Protein AF-A0A3D1RG82-F1 (afdb_monomer)

Structure (mmCIF, N/CA/C/O backbone):
data_AF-A0A3D1RG82-F1
#
_entry.id   AF-A0A3D1RG82-F1
#
loop_
_atom_site.group_PDB
_atom_site.id
_atom_site.type_symbol
_atom_site.label_atom_id
_atom_site.label_alt_id
_atom_site.label_comp_id
_atom_site.label_asym_id
_atom_site.label_entity_id
_atom_site.label_seq_id
_atom_site.pdbx_PDB_ins_code
_atom_site.Cartn_x
_atom_site.Cartn_y
_atom_site.Cartn_z
_atom_site.occupancy
_atom_site.B_iso_or_equiv
_atom_site.auth_seq_id
_atom_site.auth_comp_id
_atom_site.auth_asym_id
_atom_site.auth_atom_id
_atom_site.pdbx_PDB_model_num
ATOM 1 N N . MET A 1 1 ? -0.307 -28.418 22.031 1.00 37.97 1 MET A N 1
ATOM 2 C CA . MET A 1 1 ? -0.809 -27.691 20.841 1.00 37.97 1 MET A CA 1
ATOM 3 C C . MET A 1 1 ? 0.165 -26.560 20.542 1.00 37.97 1 MET A C 1
ATOM 5 O O . MET A 1 1 ? 0.299 -25.647 21.346 1.00 37.97 1 MET A O 1
ATOM 9 N N . LYS A 1 2 ? 0.962 -26.688 19.478 1.00 36.53 2 LYS A N 1
ATOM 10 C CA . LYS A 1 2 ? 2.027 -25.736 19.130 1.00 36.53 2 LYS A CA 1
ATOM 11 C C . LYS A 1 2 ? 1.391 -24.534 18.414 1.00 36.53 2 LYS A C 1
ATOM 13 O O . LYS A 1 2 ? 0.950 -24.675 17.279 1.00 36.53 2 LYS A O 1
ATOM 18 N N . LYS A 1 3 ? 1.339 -23.368 19.071 1.00 43.16 3 LYS A N 1
ATOM 19 C CA . LYS A 1 3 ? 1.059 -22.074 18.421 1.00 43.16 3 LYS A CA 1
ATOM 20 C C . LYS A 1 3 ? 2.220 -21.755 17.469 1.00 43.16 3 LYS A C 1
ATOM 22 O O . LYS A 1 3 ? 3.229 -21.201 17.887 1.00 43.16 3 LYS A O 1
ATOM 27 N N . ILE A 1 4 ? 2.117 -22.199 16.219 1.00 44.38 4 ILE A N 1
ATOM 28 C CA . ILE A 1 4 ? 3.101 -21.943 15.147 1.00 44.38 4 ILE A CA 1
ATOM 29 C C . ILE A 1 4 ? 2.549 -20.955 14.096 1.00 44.38 4 ILE A C 1
ATOM 31 O O . ILE A 1 4 ? 3.269 -20.551 13.192 1.00 44.38 4 ILE A O 1
ATOM 35 N N . GLY A 1 5 ? 1.308 -20.479 14.252 1.00 43.47 5 GLY A N 1
ATOM 36 C CA . GLY A 1 5 ? 0.665 -19.572 13.291 1.00 43.47 5 GLY A CA 1
ATOM 37 C C . GLY A 1 5 ? 1.128 -18.108 13.337 1.00 43.47 5 GLY A C 1
ATOM 38 O O . GLY A 1 5 ? 1.050 -17.425 12.323 1.00 43.47 5 GLY A O 1
ATOM 39 N N . ASP A 1 6 ? 1.656 -17.621 14.466 1.00 49.19 6 ASP A N 1
ATOM 40 C CA . ASP A 1 6 ? 1.842 -16.171 14.671 1.00 49.19 6 ASP A CA 1
ATOM 41 C C . ASP A 1 6 ? 3.215 -15.625 14.232 1.00 49.19 6 ASP A C 1
ATOM 43 O O . ASP A 1 6 ? 3.384 -14.421 14.049 1.00 49.19 6 ASP A O 1
ATOM 47 N N . LYS A 1 7 ? 4.234 -16.482 14.071 1.00 44.78 7 LYS A N 1
ATOM 48 C CA . LYS A 1 7 ? 5.617 -16.024 13.810 1.00 44.78 7 LYS A CA 1
ATOM 49 C C . LYS A 1 7 ? 5.931 -15.806 12.327 1.00 44.78 7 LYS A C 1
ATOM 51 O O . LYS A 1 7 ? 6.773 -14.971 12.009 1.00 44.78 7 LYS A O 1
ATOM 56 N N . TYR A 1 8 ? 5.273 -16.541 11.431 1.00 47.44 8 TYR A N 1
ATOM 57 C CA . TYR A 1 8 ? 5.556 -16.498 9.991 1.00 47.44 8 TYR A CA 1
ATOM 58 C C . TYR A 1 8 ? 4.803 -15.371 9.278 1.00 47.44 8 TYR A C 1
ATOM 60 O O . TYR A 1 8 ? 5.404 -14.641 8.493 1.00 47.44 8 TYR A O 1
ATOM 68 N N . THR A 1 9 ? 3.531 -15.157 9.617 1.00 49.06 9 THR A N 1
ATOM 69 C CA . THR A 1 9 ? 2.720 -14.037 9.108 1.00 49.06 9 THR A CA 1
ATOM 70 C C . THR A 1 9 ? 3.284 -12.689 9.541 1.00 49.06 9 THR A C 1
ATOM 72 O O . THR A 1 9 ? 3.335 -11.756 8.743 1.00 49.06 9 THR A O 1
ATOM 75 N N . ASN A 1 10 ? 3.793 -12.588 10.773 1.00 53.72 10 ASN A N 1
ATOM 76 C CA . ASN A 1 10 ? 4.413 -11.355 11.247 1.00 53.72 10 ASN A CA 1
ATOM 77 C C . ASN A 1 10 ? 5.697 -11.022 10.459 1.00 53.72 10 ASN A C 1
ATOM 79 O O . ASN A 1 10 ? 5.943 -9.861 10.163 1.00 53.72 10 ASN A O 1
ATOM 83 N N . ASN A 1 11 ? 6.472 -12.025 10.032 1.00 65.19 11 ASN A N 1
ATOM 84 C CA . ASN A 1 11 ? 7.743 -11.820 9.328 1.00 65.19 11 ASN A CA 1
ATOM 85 C C . ASN A 1 11 ? 7.557 -11.220 7.919 1.00 65.19 11 ASN A C 1
ATOM 87 O O . ASN A 1 11 ? 8.265 -10.292 7.540 1.00 65.19 11 ASN A O 1
ATOM 91 N N . ILE A 1 12 ? 6.554 -11.672 7.160 1.00 73.38 12 ILE A N 1
ATOM 92 C CA . ILE A 1 12 ? 6.384 -11.240 5.761 1.00 73.38 12 ILE A CA 1
ATOM 93 C C . ILE A 1 12 ? 6.063 -9.739 5.662 1.00 73.38 12 ILE A C 1
ATOM 95 O O . ILE A 1 12 ? 6.590 -9.052 4.789 1.00 73.38 12 ILE A O 1
ATOM 99 N N . PHE A 1 13 ? 5.266 -9.200 6.587 1.00 77.50 13 PHE A N 1
ATOM 100 C CA . PHE A 1 13 ? 5.001 -7.759 6.626 1.00 77.50 13 PHE A CA 1
ATOM 101 C C . PHE A 1 13 ? 6.179 -6.959 7.163 1.00 77.50 13 PHE A C 1
ATOM 103 O O . PHE A 1 13 ? 6.436 -5.866 6.669 1.00 77.50 13 PHE A O 1
ATOM 110 N N . GLU A 1 14 ? 6.902 -7.466 8.161 1.00 82.06 14 GLU A N 1
ATOM 111 C CA . GLU A 1 14 ? 8.087 -6.759 8.657 1.00 82.06 14 GLU A CA 1
ATOM 112 C C . GLU A 1 14 ? 9.174 -6.647 7.571 1.00 82.06 14 GLU A C 1
ATOM 114 O O . GLU A 1 14 ? 9.890 -5.651 7.552 1.00 82.06 14 GLU A O 1
ATOM 119 N N . ASN A 1 15 ? 9.232 -7.577 6.609 1.00 86.00 15 ASN A N 1
ATOM 120 C CA . ASN A 1 15 ? 10.179 -7.523 5.485 1.00 86.00 15 ASN A CA 1
ATOM 121 C C . ASN A 1 15 ? 9.905 -6.401 4.474 1.00 86.00 15 ASN A C 1
ATOM 123 O O . ASN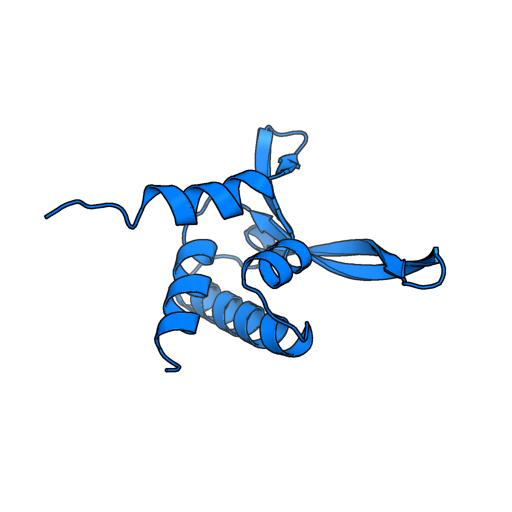 A 1 15 ? 10.828 -5.944 3.808 1.00 86.00 15 ASN A O 1
ATOM 127 N N . ILE A 1 16 ? 8.652 -5.960 4.345 1.00 88.19 16 ILE A N 1
ATOM 128 C CA . ILE A 1 16 ? 8.257 -4.841 3.469 1.00 88.19 16 ILE A CA 1
ATOM 129 C C . ILE A 1 16 ? 7.979 -3.561 4.264 1.00 88.19 16 ILE A C 1
ATOM 131 O O . ILE A 1 16 ? 7.304 -2.651 3.784 1.00 88.19 16 ILE A O 1
ATOM 135 N N . LYS A 1 17 ? 8.435 -3.516 5.517 1.00 88.94 17 LYS A N 1
ATOM 136 C CA . LYS A 1 17 ? 8.301 -2.349 6.376 1.00 88.94 17 LYS A CA 1
ATOM 137 C C . LYS A 1 17 ? 9.299 -1.281 5.964 1.00 88.94 17 LYS A C 1
ATOM 139 O O . LYS A 1 17 ? 10.482 -1.552 5.783 1.00 88.94 17 LYS A O 1
ATOM 144 N N . HIS A 1 18 ? 8.818 -0.051 5.927 1.00 89.94 18 HIS A N 1
ATOM 145 C CA . HIS A 1 18 ? 9.629 1.138 5.731 1.00 89.94 18 HIS A CA 1
ATOM 146 C C . HIS A 1 18 ? 9.583 1.993 6.988 1.00 89.94 18 HIS A C 1
ATOM 148 O O . HIS A 1 18 ? 8.624 1.941 7.758 1.00 89.94 18 HIS A O 1
ATOM 154 N N . ILE A 1 19 ? 10.634 2.773 7.191 1.00 88.94 19 ILE A N 1
ATOM 155 C CA . ILE A 1 19 ? 10.748 3.741 8.277 1.00 88.94 19 ILE A CA 1
ATOM 156 C C . ILE A 1 19 ? 10.955 5.099 7.613 1.00 88.94 19 ILE A C 1
ATOM 158 O O . ILE A 1 19 ? 11.738 5.205 6.666 1.00 88.94 19 ILE A O 1
ATOM 162 N N . ASP A 1 20 ? 10.186 6.104 8.022 1.00 85.56 20 ASP A N 1
ATOM 163 C CA . ASP A 1 20 ? 10.361 7.468 7.526 1.00 85.56 20 ASP A CA 1
ATOM 164 C C . ASP A 1 20 ? 11.443 8.226 8.310 1.00 85.56 20 ASP A C 1
ATOM 166 O O . ASP A 1 20 ? 12.059 7.710 9.242 1.00 85.56 20 ASP A O 1
ATOM 170 N N . GLU A 1 21 ? 11.687 9.473 7.918 1.00 86.88 21 GLU A N 1
ATOM 171 C CA . GLU A 1 21 ? 12.635 10.376 8.581 1.00 86.88 21 GLU A CA 1
ATOM 172 C C . GLU A 1 21 ? 12.299 10.675 10.055 1.00 86.88 21 GLU A C 1
ATOM 174 O O . GLU A 1 21 ? 13.155 11.150 10.796 1.00 86.88 21 GLU A O 1
ATOM 179 N N . HIS A 1 22 ? 11.078 10.366 10.497 1.00 85.00 22 HIS A N 1
ATOM 180 C CA . HIS A 1 22 ? 10.596 10.540 11.867 1.00 85.00 22 HIS A CA 1
ATOM 181 C C . HIS A 1 22 ? 10.535 9.214 12.640 1.00 85.00 22 HIS A C 1
ATOM 183 O O . HIS A 1 22 ? 9.749 9.085 13.587 1.00 85.00 22 HIS A O 1
ATOM 189 N N . GLU A 1 23 ? 11.295 8.205 12.201 1.00 84.31 23 GLU A N 1
ATOM 190 C CA . GLU A 1 23 ? 11.321 6.850 12.770 1.00 84.31 23 GLU A CA 1
ATOM 191 C C . GLU A 1 23 ? 9.934 6.183 12.828 1.00 84.31 23 GLU A C 1
ATOM 193 O O . GLU A 1 23 ? 9.675 5.276 13.625 1.00 84.31 23 GLU A O 1
ATOM 198 N N . SER A 1 24 ? 9.005 6.630 11.980 1.00 83.81 24 SER A N 1
ATOM 199 C CA . SER A 1 24 ? 7.649 6.106 11.935 1.00 83.81 24 SER A CA 1
ATOM 200 C C . SER A 1 24 ? 7.553 5.003 10.895 1.00 83.81 24 SER A C 1
ATOM 202 O O . SER A 1 24 ? 7.950 5.142 9.739 1.00 83.81 24 SER A O 1
ATOM 204 N N . GLU A 1 25 ? 7.009 3.872 11.327 1.00 87.50 25 GLU A N 1
ATOM 205 C CA . GLU A 1 25 ? 6.888 2.687 10.491 1.00 87.50 25 GLU A CA 1
ATOM 206 C C . GLU A 1 25 ? 5.677 2.798 9.560 1.00 87.50 25 GLU A C 1
ATOM 208 O O . GLU A 1 25 ? 4.571 3.152 9.990 1.00 87.50 25 GLU A O 1
ATOM 213 N N . TYR A 1 26 ? 5.874 2.454 8.291 1.00 87.00 26 TYR A N 1
ATOM 214 C CA . TYR A 1 26 ? 4.826 2.451 7.281 1.00 87.00 26 TYR A CA 1
ATOM 215 C C . TYR A 1 26 ? 5.024 1.344 6.239 1.00 87.00 26 TYR A C 1
ATOM 217 O O . TYR A 1 26 ? 6.105 0.781 6.079 1.00 87.00 26 TYR A O 1
ATOM 225 N N . TRP A 1 27 ? 3.955 1.047 5.508 1.00 90.81 27 TRP A N 1
ATOM 226 C CA . TRP A 1 27 ? 3.942 0.091 4.405 1.00 90.81 27 TRP A CA 1
ATOM 227 C C . TRP A 1 27 ? 3.343 0.705 3.163 1.00 90.81 27 TRP A C 1
ATOM 229 O O . TRP A 1 27 ? 2.484 1.581 3.236 1.00 90.81 27 TRP A O 1
ATOM 239 N N . TYR A 1 28 ? 3.741 0.191 2.011 1.00 91.00 28 TYR A N 1
ATOM 240 C CA . TYR A 1 28 ? 3.140 0.585 0.756 1.00 91.00 28 TYR A CA 1
ATOM 241 C C . TYR A 1 28 ? 2.055 -0.386 0.299 1.00 91.00 28 TYR A C 1
ATOM 243 O O . TYR A 1 28 ? 2.244 -1.602 0.304 1.00 91.00 28 TYR A O 1
ATOM 251 N N . ALA A 1 29 ? 0.935 0.155 -0.179 1.00 90.50 29 ALA A N 1
ATOM 252 C CA . ALA A 1 29 ? -0.205 -0.631 -0.635 1.00 90.50 29 ALA A CA 1
ATOM 253 C C . ALA A 1 29 ? 0.151 -1.591 -1.781 1.00 90.50 29 ALA A C 1
ATOM 255 O O . ALA A 1 29 ? -0.284 -2.740 -1.764 1.00 90.50 29 ALA A O 1
ATOM 256 N N . ARG A 1 30 ? 0.975 -1.179 -2.756 1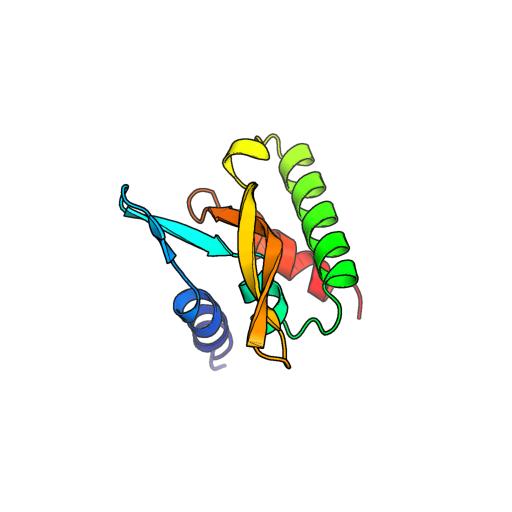.00 90.31 30 ARG A N 1
ATOM 257 C CA . ARG A 1 30 ? 1.432 -2.100 -3.820 1.00 90.31 30 ARG A CA 1
ATOM 258 C C . ARG A 1 30 ? 2.303 -3.247 -3.319 1.00 90.31 30 ARG A C 1
ATOM 260 O O . ARG A 1 30 ? 2.265 -4.316 -3.918 1.00 90.31 30 ARG A O 1
ATOM 267 N N . GLU A 1 31 ? 3.098 -3.044 -2.275 1.00 90.25 31 GLU A N 1
ATOM 268 C CA . GLU A 1 31 ? 3.914 -4.120 -1.698 1.00 90.25 31 GLU A CA 1
ATOM 269 C C . GLU A 1 31 ? 3.049 -5.075 -0.887 1.00 90.25 31 GLU A C 1
ATOM 271 O O . GLU A 1 31 ? 3.162 -6.286 -1.057 1.00 90.25 31 GLU A O 1
ATOM 276 N N . LEU A 1 32 ? 2.114 -4.530 -0.105 1.00 88.06 32 LEU A N 1
ATOM 277 C CA . LEU A 1 32 ? 1.105 -5.314 0.603 1.00 88.06 32 LEU A CA 1
ATOM 278 C C . LEU A 1 32 ? 0.287 -6.175 -0.360 1.00 88.06 32 LEU A C 1
ATOM 280 O O . LEU A 1 32 ? 0.155 -7.368 -0.129 1.00 88.06 32 LEU A O 1
ATOM 284 N N . SER A 1 33 ? -0.182 -5.603 -1.472 1.00 88.50 33 SER A N 1
ATOM 285 C CA . SER A 1 33 ? -0.902 -6.338 -2.518 1.00 88.50 33 SER A CA 1
ATOM 286 C C . SER A 1 33 ? -0.109 -7.542 -3.033 1.00 88.50 33 SER A C 1
ATOM 288 O O . SER A 1 33 ? -0.695 -8.588 -3.274 1.00 88.50 33 SER A O 1
ATOM 290 N N . LYS A 1 34 ? 1.213 -7.417 -3.207 1.00 87.62 34 LYS A N 1
ATOM 291 C CA . LYS A 1 34 ? 2.063 -8.521 -3.683 1.00 87.62 34 LYS A CA 1
ATOM 292 C C . LYS A 1 34 ? 2.292 -9.576 -2.609 1.00 87.62 34 LYS A C 1
ATOM 294 O O . LYS A 1 34 ? 2.247 -10.759 -2.909 1.00 87.62 34 LYS A O 1
ATOM 299 N N . VAL A 1 35 ? 2.542 -9.136 -1.377 1.00 86.94 35 VAL A N 1
ATOM 300 C CA . VAL A 1 35 ? 2.726 -10.006 -0.209 1.00 86.94 35 VAL A CA 1
ATOM 301 C C . VAL A 1 35 ? 1.468 -10.821 0.090 1.00 86.94 35 VAL A C 1
ATOM 303 O O . VAL A 1 35 ? 1.570 -11.977 0.473 1.00 86.94 35 VAL A O 1
ATOM 306 N N . LEU A 1 36 ? 0.297 -10.221 -0.115 1.00 83.81 36 LEU A N 1
ATOM 307 C CA . LEU A 1 36 ? -1.012 -10.863 0.002 1.00 83.81 36 LEU A CA 1
ATOM 308 C C . LEU A 1 36 ? -1.434 -11.581 -1.294 1.00 83.81 36 LEU A C 1
ATOM 310 O O . LEU A 1 36 ? -2.587 -11.963 -1.436 1.00 83.81 36 LEU A O 1
ATOM 314 N N . GLU A 1 37 ? -0.521 -11.717 -2.259 1.00 85.31 37 GLU A N 1
ATOM 315 C CA . GLU A 1 37 ? -0.698 -12.496 -3.492 1.00 85.31 37 GLU A CA 1
ATOM 316 C C . GLU A 1 37 ? -1.863 -12.049 -4.399 1.00 85.31 37 GLU A C 1
ATOM 318 O O . GLU A 1 37 ? -2.335 -12.786 -5.270 1.00 85.31 37 GLU A O 1
ATOM 323 N N . TYR A 1 38 ? -2.282 -10.787 -4.285 1.00 85.38 38 TYR A N 1
ATOM 324 C CA . TYR A 1 38 ? -3.261 -10.193 -5.189 1.00 85.38 38 TYR A CA 1
ATOM 325 C C . TYR A 1 38 ? -2.669 -10.012 -6.587 1.00 85.38 38 TYR A C 1
ATOM 327 O O . TYR A 1 38 ? -1.750 -9.218 -6.803 1.00 85.38 38 TYR A O 1
ATOM 335 N N . ARG A 1 39 ? -3.262 -10.699 -7.568 1.00 84.44 39 ARG A N 1
ATOM 336 C CA . ARG A 1 39 ? -2.859 -10.612 -8.982 1.00 84.44 39 ARG A CA 1
ATOM 337 C C . ARG A 1 39 ? -3.274 -9.301 -9.650 1.00 84.44 39 ARG A C 1
ATOM 339 O O . ARG A 1 39 ? -2.545 -8.793 -10.497 1.00 84.44 39 ARG A O 1
ATOM 346 N N . ASP A 1 40 ? -4.440 -8.764 -9.286 1.00 87.50 40 ASP A N 1
ATOM 347 C CA . ASP A 1 40 ? -4.979 -7.520 -9.846 1.00 87.50 40 ASP A CA 1
ATOM 348 C C . ASP A 1 40 ? -5.056 -6.432 -8.769 1.00 87.50 40 ASP A C 1
ATOM 350 O O . ASP A 1 40 ? -5.762 -6.564 -7.763 1.00 87.50 40 ASP A O 1
ATOM 354 N N . TRP A 1 41 ? -4.368 -5.317 -9.026 1.00 89.12 41 TRP A N 1
ATOM 355 C CA . TRP A 1 41 ? -4.406 -4.121 -8.189 1.00 89.12 41 TRP A CA 1
ATOM 356 C C . TRP A 1 41 ? -5.833 -3.621 -7.933 1.00 89.12 41 TRP A C 1
ATOM 358 O O . TRP A 1 41 ? -6.119 -3.130 -6.846 1.00 89.12 41 TRP A O 1
ATOM 368 N N . ARG A 1 42 ? -6.751 -3.749 -8.897 1.00 89.31 42 ARG A N 1
ATOM 369 C CA . ARG A 1 42 ? -8.144 -3.304 -8.743 1.00 89.31 42 ARG A CA 1
ATOM 370 C C . ARG A 1 42 ? -8.878 -4.078 -7.654 1.00 89.31 42 ARG A C 1
ATOM 372 O O . ARG A 1 42 ? -9.703 -3.493 -6.958 1.00 89.31 42 ARG A O 1
ATOM 379 N N . ASN A 1 43 ? -8.575 -5.365 -7.490 1.00 88.62 43 ASN A N 1
ATOM 380 C CA . ASN A 1 43 ? -9.165 -6.177 -6.427 1.00 88.62 43 ASN A CA 1
ATOM 381 C C . ASN A 1 43 ? -8.611 -5.756 -5.070 1.00 88.62 43 ASN A C 1
ATOM 383 O O . ASN A 1 43 ? -9.383 -5.496 -4.149 1.00 88.62 43 ASN A O 1
ATOM 387 N N . PHE A 1 44 ? -7.296 -5.555 -4.986 1.00 88.94 44 PHE A N 1
ATOM 388 C CA . PHE A 1 44 ? -6.686 -5.037 -3.768 1.00 88.94 44 PHE A CA 1
ATOM 389 C C . PHE A 1 44 ? -7.209 -3.638 -3.409 1.00 88.94 44 PHE A C 1
ATOM 391 O O . PHE A 1 44 ? -7.480 -3.349 -2.247 1.00 88.94 44 PHE A O 1
ATOM 398 N N . LEU A 1 45 ? -7.437 -2.772 -4.401 1.00 89.62 45 LEU A N 1
ATOM 399 C CA . LEU A 1 45 ? -8.004 -1.441 -4.189 1.00 89.62 45 LEU A CA 1
ATOM 400 C C . LEU A 1 45 ? -9.414 -1.504 -3.581 1.00 89.62 45 LEU A C 1
ATOM 402 O O . LEU A 1 45 ? -9.743 -0.671 -2.738 1.00 89.62 45 LEU A O 1
ATOM 406 N N . LYS A 1 46 ? -10.238 -2.497 -3.946 1.00 89.00 46 LYS A N 1
ATOM 407 C CA . LYS A 1 46 ? -11.546 -2.715 -3.301 1.00 89.00 46 LYS A CA 1
ATOM 408 C C . LYS A 1 46 ? -11.382 -3.049 -1.821 1.00 89.00 46 LYS A C 1
ATOM 410 O O . LYS A 1 46 ? -12.094 -2.477 -1.000 1.00 89.00 46 LYS A O 1
ATOM 415 N N . VAL A 1 47 ? -10.438 -3.922 -1.472 1.00 86.25 47 VAL A N 1
ATOM 416 C CA . VAL A 1 47 ? -10.153 -4.277 -0.072 1.00 86.25 47 VAL A CA 1
ATOM 417 C C . VAL A 1 47 ? -9.588 -3.089 0.698 1.00 86.25 47 VAL A C 1
ATOM 419 O O . VAL A 1 47 ? -10.038 -2.803 1.806 1.00 86.25 47 VAL A O 1
ATOM 422 N N . LEU A 1 48 ? -8.708 -2.307 0.073 1.00 86.31 48 LEU A N 1
ATOM 423 C CA . LEU A 1 48 ? -8.206 -1.058 0.633 1.00 86.31 48 LEU A CA 1
ATOM 424 C C . LEU A 1 48 ? -9.345 -0.067 0.914 1.00 86.31 48 LEU A C 1
ATOM 426 O O . LEU A 1 48 ? -9.392 0.513 1.994 1.00 86.31 48 LEU A O 1
ATOM 430 N N . ASN A 1 49 ? -10.289 0.097 -0.016 1.00 86.69 49 ASN A N 1
ATOM 431 C CA . ASN A 1 49 ? -11.457 0.961 0.171 1.00 86.69 49 ASN A CA 1
ATOM 432 C C . ASN A 1 49 ? -12.381 0.438 1.280 1.00 86.69 49 ASN A C 1
ATOM 434 O O . ASN A 1 49 ? -12.737 1.195 2.179 1.00 86.69 49 ASN A O 1
ATOM 438 N N . LYS A 1 50 ? -12.664 -0.873 1.309 1.00 83.88 50 LYS A N 1
ATOM 439 C CA . LYS A 1 50 ? -13.393 -1.512 2.416 1.00 83.88 50 LYS A CA 1
ATOM 440 C C . LYS A 1 50 ? -12.691 -1.252 3.763 1.00 83.88 50 LYS A C 1
ATOM 442 O O . LYS A 1 50 ? -13.371 -1.073 4.778 1.00 83.88 50 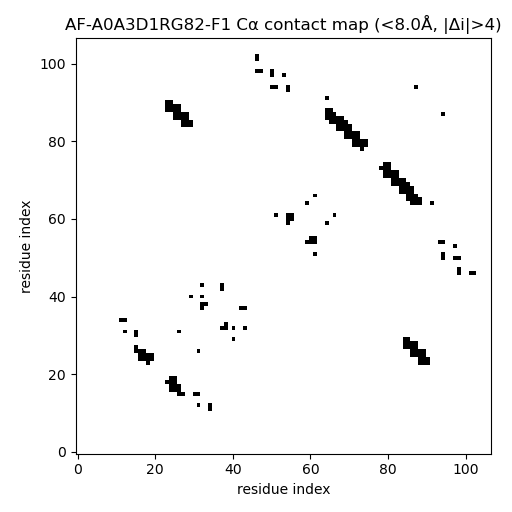LYS A O 1
ATOM 447 N N . ALA A 1 51 ? -11.359 -1.266 3.814 1.00 81.06 51 ALA A N 1
ATOM 448 C CA . ALA A 1 51 ? -10.591 -0.978 5.026 1.00 81.06 51 ALA A CA 1
ATOM 449 C C . ALA A 1 51 ? -10.673 0.509 5.420 1.00 81.06 51 ALA A C 1
ATOM 451 O O . ALA A 1 51 ? -10.886 0.802 6.598 1.00 81.06 51 ALA A O 1
ATOM 452 N N . LYS A 1 52 ? -10.616 1.433 4.447 1.00 82.06 52 LYS A N 1
ATOM 453 C CA . LYS A 1 52 ? -10.861 2.872 4.666 1.00 82.06 52 LYS A CA 1
ATOM 454 C C . LYS A 1 52 ? -12.231 3.105 5.299 1.00 82.06 52 LYS A C 1
ATOM 456 O O . LYS A 1 52 ? -12.307 3.732 6.351 1.00 82.06 52 LYS A O 1
ATOM 461 N N . ASP A 1 53 ? -13.293 2.535 4.736 1.00 83.56 53 ASP A N 1
ATOM 462 C CA . ASP A 1 53 ? -14.649 2.690 5.280 1.00 83.56 53 ASP A CA 1
ATOM 463 C C . ASP A 1 53 ? -14.746 2.166 6.714 1.00 83.56 53 ASP A C 1
ATOM 465 O O . ASP A 1 53 ? -15.326 2.800 7.594 1.00 83.56 53 ASP A O 1
ATOM 469 N N . ALA A 1 54 ? -14.107 1.029 6.990 1.00 77.88 54 ALA A N 1
ATOM 470 C CA . ALA A 1 54 ? -14.090 0.467 8.329 1.00 77.88 54 ALA A CA 1
ATOM 471 C C . ALA A 1 54 ? -13.304 1.339 9.325 1.00 77.88 54 ALA A C 1
ATOM 473 O O . ALA A 1 54 ? -13.668 1.386 10.498 1.00 77.88 54 ALA A O 1
ATOM 474 N N . CYS A 1 55 ? -12.234 2.016 8.908 1.00 77.12 55 CYS A N 1
ATOM 475 C CA . CYS A 1 55 ? -11.524 2.980 9.752 1.00 77.12 55 CYS A CA 1
ATOM 476 C C . CYS A 1 55 ? -12.360 4.239 10.004 1.00 77.12 55 CYS A C 1
ATOM 478 O O . CYS A 1 55 ? -12.452 4.672 11.153 1.00 77.12 55 CYS A O 1
ATOM 480 N N . LYS A 1 56 ? -13.050 4.744 8.975 1.00 81.12 56 LYS A N 1
ATOM 481 C CA . LYS A 1 56 ? -13.952 5.896 9.078 1.00 81.12 56 LYS A CA 1
ATOM 482 C C . LYS A 1 56 ? -15.091 5.611 10.058 1.00 81.12 56 LYS A C 1
ATOM 484 O O . LYS A 1 56 ? -15.349 6.412 10.949 1.00 81.12 56 LYS A O 1
ATOM 489 N N . ASN A 1 57 ? -15.700 4.428 9.965 1.00 81.94 57 ASN A N 1
ATOM 490 C CA . ASN A 1 57 ? -16.764 3.992 10.876 1.00 81.94 57 ASN A CA 1
ATOM 491 C C . ASN A 1 57 ? -16.288 3.819 12.327 1.00 81.94 57 ASN A C 1
ATOM 493 O O . ASN A 1 57 ? -17.091 3.893 13.248 1.00 81.94 57 ASN A O 1
ATOM 497 N N . SER A 1 58 ? -14.991 3.597 12.547 1.00 77.69 58 SER A N 1
ATOM 498 C CA . SER A 1 58 ? -14.394 3.545 13.886 1.00 77.69 58 SER A CA 1
ATOM 499 C C . SER A 1 58 ? -13.920 4.915 14.392 1.00 77.69 58 SER A C 1
ATOM 501 O O . SER A 1 58 ? -13.252 4.973 15.419 1.00 77.69 58 SER A O 1
ATOM 503 N N . GLY A 1 59 ? -14.247 6.006 13.690 1.00 76.94 59 GLY A N 1
ATOM 504 C CA . GLY A 1 59 ? -13.898 7.371 14.088 1.00 76.94 59 GLY A CA 1
ATOM 505 C C . GLY A 1 59 ? -12.442 7.759 13.820 1.00 76.94 59 GLY A C 1
ATOM 506 O O . GLY A 1 59 ? -11.980 8.768 14.345 1.00 76.94 59 GLY A O 1
ATOM 507 N N . PHE A 1 60 ? -11.703 6.979 13.024 1.00 77.38 60 PHE A N 1
ATOM 508 C CA . PHE A 1 60 ? -10.332 7.326 12.647 1.00 77.38 60 PHE A CA 1
ATOM 509 C C . PHE A 1 60 ? -10.308 8.248 11.427 1.00 77.38 60 PHE A C 1
ATOM 511 O O . PHE A 1 60 ? -11.047 8.041 10.462 1.00 77.38 60 PHE A O 1
ATOM 518 N N . ASN A 1 61 ? -9.395 9.220 11.448 1.00 79.00 61 ASN A N 1
ATOM 519 C CA . ASN A 1 61 ? -9.087 10.048 10.291 1.00 79.00 61 ASN A CA 1
ATOM 520 C C . ASN A 1 61 ? -8.310 9.222 9.252 1.00 79.00 61 ASN A C 1
ATOM 522 O O . ASN A 1 61 ? -7.237 8.691 9.545 1.00 79.00 61 ASN A O 1
ATOM 526 N N . ILE A 1 62 ? -8.864 9.085 8.047 1.00 79.94 62 ILE A N 1
ATOM 527 C CA . ILE A 1 62 ? -8.263 8.276 6.980 1.00 79.94 62 ILE A CA 1
ATOM 528 C C . ILE A 1 62 ? -6.993 8.919 6.448 1.00 79.94 62 ILE A C 1
ATOM 530 O O . ILE A 1 62 ? -6.030 8.196 6.219 1.00 79.94 62 ILE A O 1
AT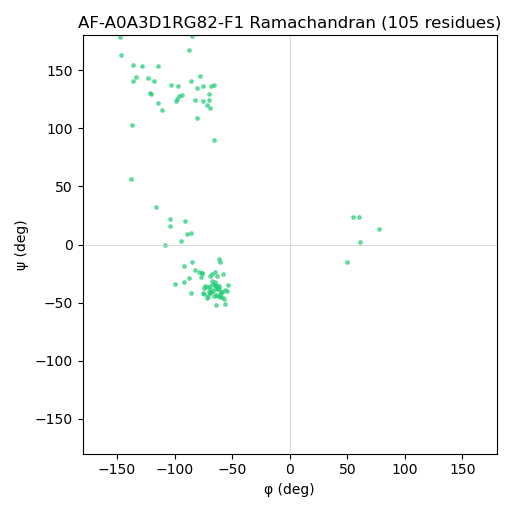OM 534 N N . ASP A 1 63 ? -6.955 10.244 6.328 1.00 79.19 63 ASP A N 1
ATOM 535 C CA . ASP A 1 63 ? -5.813 10.960 5.756 1.00 79.19 63 ASP A CA 1
ATOM 536 C C . ASP A 1 63 ? -4.562 10.864 6.647 1.00 79.19 63 ASP A C 1
ATOM 538 O O . ASP A 1 63 ? -3.437 10.886 6.159 1.00 79.19 63 ASP A O 1
ATOM 542 N N . GLU A 1 64 ? -4.741 10.661 7.956 1.00 75.81 64 GLU A N 1
ATOM 543 C CA . GLU A 1 64 ? -3.641 10.395 8.898 1.00 75.81 64 GLU A CA 1
ATOM 544 C C . GLU A 1 64 ? -3.133 8.945 8.845 1.00 75.81 64 GLU A C 1
ATOM 546 O O . GLU A 1 64 ? -2.021 8.639 9.283 1.00 75.81 64 GLU A O 1
ATOM 551 N N . GLN A 1 65 ? -3.967 8.013 8.383 1.00 77.31 65 GLN A N 1
ATOM 552 C CA . GLN A 1 65 ? -3.664 6.578 8.386 1.00 77.31 65 GLN A CA 1
ATOM 553 C C . GLN A 1 65 ? -3.190 6.079 7.028 1.00 77.31 65 GLN A C 1
ATOM 555 O O . GLN A 1 65 ? -2.354 5.174 6.954 1.00 77.31 65 GLN A O 1
ATOM 560 N N . LEU A 1 66 ? -3.732 6.663 5.966 1.00 83.12 66 LEU A N 1
ATOM 561 C CA . LEU A 1 66 ? -3.535 6.249 4.599 1.00 83.12 66 LEU A CA 1
ATOM 562 C C . LEU A 1 66 ? -3.317 7.484 3.732 1.00 83.12 66 LEU A C 1
ATOM 564 O O . LEU A 1 66 ? -4.254 8.187 3.365 1.00 83.12 66 LEU A O 1
ATOM 568 N N . VAL A 1 67 ? -2.056 7.705 3.384 1.00 87.25 67 VAL A N 1
ATOM 569 C CA . VAL A 1 67 ? -1.634 8.851 2.581 1.00 87.25 67 VAL A CA 1
ATOM 570 C C . VAL A 1 67 ? -1.493 8.406 1.137 1.00 87.25 67 VAL A C 1
ATOM 572 O O . VAL A 1 67 ? -0.775 7.447 0.841 1.00 87.25 67 VAL A O 1
ATOM 575 N N . GLU A 1 68 ? -2.174 9.094 0.229 1.00 90.06 68 GLU A N 1
ATOM 576 C CA . GLU A 1 68 ? -1.983 8.891 -1.202 1.00 90.06 68 GLU A CA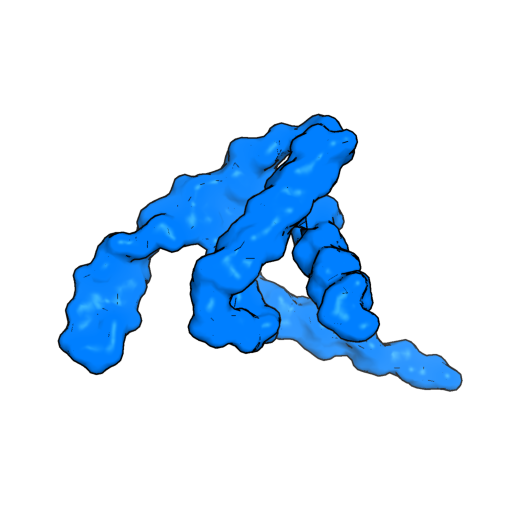 1
ATOM 577 C C . GLU A 1 68 ? -0.620 9.418 -1.643 1.00 90.06 68 GLU A C 1
ATOM 579 O O . GLU A 1 68 ? -0.235 10.546 -1.339 1.00 90.06 68 GLU A O 1
ATOM 584 N N . VAL A 1 69 ? 0.123 8.584 -2.363 1.00 91.25 69 VAL A N 1
ATOM 585 C CA . VAL A 1 69 ? 1.443 8.930 -2.880 1.00 91.25 69 VAL A CA 1
ATOM 586 C C . VAL A 1 69 ? 1.580 8.473 -4.318 1.00 91.25 69 VAL A C 1
ATOM 588 O O . VAL A 1 69 ? 0.965 7.504 -4.752 1.00 91.25 69 VAL A O 1
ATOM 591 N N . ASN A 1 70 ? 2.445 9.144 -5.060 1.00 91.88 70 ASN A N 1
ATOM 592 C CA . ASN A 1 70 ? 2.823 8.723 -6.397 1.00 91.88 70 ASN A CA 1
ATOM 593 C C . ASN A 1 70 ? 4.204 8.071 -6.350 1.00 91.88 70 ASN A C 1
ATOM 595 O O . ASN A 1 70 ? 5.102 8.559 -5.661 1.00 91.88 70 ASN A O 1
ATOM 599 N N . ARG A 1 71 ? 4.376 6.957 -7.063 1.00 86.94 71 ARG A N 1
ATOM 600 C CA . ARG A 1 71 ? 5.651 6.242 -7.130 1.00 86.94 71 ARG A CA 1
ATOM 601 C C . ARG A 1 71 ? 6.004 5.883 -8.558 1.00 86.94 71 ARG A C 1
ATOM 603 O O . ARG A 1 71 ? 5.166 5.460 -9.347 1.00 86.94 71 ARG A O 1
ATOM 610 N N . LEU A 1 72 ? 7.295 5.937 -8.843 1.00 89.00 72 LEU A N 1
ATOM 611 C CA . LEU A 1 72 ? 7.866 5.363 -10.045 1.00 89.00 72 LEU A CA 1
ATOM 612 C C . LEU A 1 72 ? 7.818 3.831 -9.974 1.00 89.00 72 LEU A C 1
ATOM 614 O O . LEU A 1 72 ? 8.324 3.216 -9.035 1.00 89.00 72 LEU A O 1
ATOM 618 N N . SER A 1 73 ? 7.209 3.211 -10.980 1.00 84.69 73 SER A N 1
ATOM 619 C CA . SER A 1 73 ? 7.149 1.764 -11.150 1.00 84.69 73 SER A CA 1
ATOM 620 C C . SER A 1 73 ? 7.790 1.363 -12.467 1.00 84.69 73 SER A C 1
ATOM 622 O O . SER A 1 73 ? 7.479 1.917 -13.525 1.00 84.69 73 SER A O 1
ATOM 624 N N . LYS A 1 74 ? 8.698 0.390 -12.391 1.00 86.81 74 LYS A N 1
ATOM 625 C CA . LYS A 1 74 ? 9.378 -0.178 -13.551 1.00 86.81 74 LYS A CA 1
ATOM 626 C C . LYS A 1 74 ? 8.486 -1.233 -14.204 1.00 86.81 74 LYS A C 1
ATOM 628 O O . LYS A 1 74 ? 8.063 -2.185 -13.551 1.00 86.81 74 LYS A O 1
ATOM 633 N N . ARG A 1 75 ? 8.212 -1.066 -15.495 1.00 82.56 75 ARG A N 1
ATOM 634 C CA . ARG A 1 75 ? 7.491 -2.031 -16.335 1.00 82.56 75 ARG A CA 1
ATOM 635 C C . ARG A 1 75 ? 8.447 -3.059 -16.943 1.00 82.56 75 ARG A C 1
ATOM 637 O O . ARG A 1 75 ? 9.661 -2.866 -16.960 1.00 82.56 75 ARG A O 1
ATOM 644 N N . ASN A 1 76 ? 7.877 -4.125 -17.508 1.00 80.56 76 ASN A N 1
ATOM 645 C CA . ASN A 1 76 ? 8.623 -5.228 -18.132 1.00 80.56 76 ASN A CA 1
ATOM 646 C C . ASN A 1 76 ? 9.551 -4.775 -19.273 1.00 80.56 76 ASN A C 1
ATOM 648 O O . ASN A 1 76 ? 10.560 -5.415 -19.533 1.00 80.56 76 ASN A O 1
ATOM 652 N N . ASN A 1 77 ? 9.247 -3.655 -19.928 1.00 87.50 77 ASN A N 1
ATOM 653 C CA . ASN A 1 77 ? 10.065 -3.058 -20.987 1.00 87.50 77 ASN A CA 1
ATOM 654 C C . ASN A 1 77 ? 11.087 -2.027 -20.463 1.00 87.50 77 ASN A C 1
ATOM 656 O O . ASN A 1 77 ? 11.507 -1.153 -21.213 1.00 87.50 77 ASN A O 1
ATOM 660 N N . ASN A 1 78 ? 11.432 -2.066 -19.172 1.00 85.56 78 ASN A N 1
ATOM 661 C CA . ASN A 1 78 ? 12.245 -1.063 -18.474 1.00 85.56 78 ASN A CA 1
ATOM 662 C C . ASN A 1 78 ? 11.664 0.362 -18.445 1.00 85.56 78 ASN A C 1
ATOM 664 O O . ASN A 1 78 ? 12.292 1.242 -17.858 1.00 85.56 78 ASN A O 1
ATOM 668 N N . ALA A 1 79 ? 10.473 0.605 -19.003 1.00 89.94 79 ALA A N 1
ATOM 669 C CA . ALA A 1 79 ? 9.835 1.910 -18.906 1.00 89.94 79 ALA A CA 1
ATOM 670 C C . ALA A 1 79 ? 9.469 2.206 -17.450 1.00 89.94 79 ALA A C 1
ATOM 672 O O . ALA A 1 79 ? 8.945 1.347 -16.736 1.00 89.94 79 ALA A O 1
ATOM 673 N N . ILE A 1 80 ? 9.724 3.436 -17.023 1.00 90.31 80 ILE A N 1
ATOM 674 C CA . ILE A 1 80 ? 9.349 3.922 -15.701 1.00 90.31 80 ILE A CA 1
ATOM 675 C C . ILE A 1 80 ? 8.054 4.710 -15.861 1.00 90.31 80 ILE A C 1
ATOM 677 O O . ILE A 1 80 ? 7.985 5.646 -16.654 1.00 90.31 80 ILE A O 1
ATOM 681 N N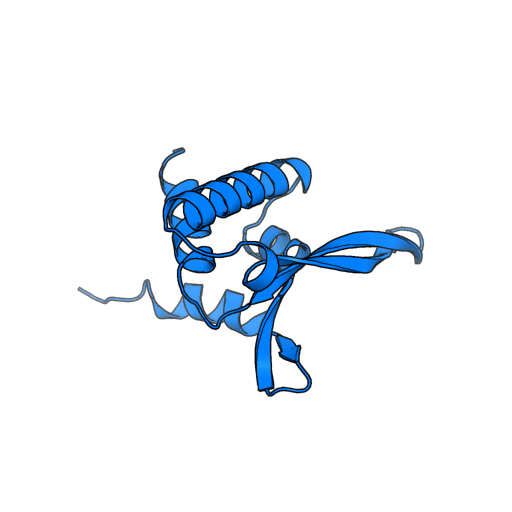 . ALA A 1 81 ? 7.020 4.321 -15.124 1.00 88.44 81 ALA A N 1
ATOM 682 C CA . ALA A 1 81 ? 5.746 5.023 -15.102 1.00 88.44 81 ALA A CA 1
ATOM 683 C C . ALA A 1 81 ? 5.464 5.533 -13.695 1.00 88.44 81 ALA A C 1
ATOM 685 O O . ALA A 1 81 ? 5.700 4.821 -12.719 1.00 88.44 81 ALA A O 1
ATOM 686 N N . ASN A 1 82 ? 4.918 6.741 -13.597 1.00 91.75 82 ASN A N 1
ATOM 687 C CA . ASN A 1 82 ? 4.372 7.214 -12.340 1.00 91.75 82 ASN A CA 1
ATOM 688 C C . ASN A 1 82 ? 3.025 6.525 -12.096 1.00 91.75 82 ASN A C 1
ATOM 690 O O . ASN A 1 82 ? 2.141 6.570 -12.953 1.00 91.75 82 ASN A O 1
ATOM 694 N N . ILE A 1 83 ? 2.893 5.848 -10.962 1.00 90.19 83 ILE A N 1
ATOM 695 C CA . ILE A 1 83 ? 1.678 5.147 -10.563 1.00 90.19 83 ILE A CA 1
ATOM 696 C C . ILE A 1 83 ? 1.204 5.659 -9.207 1.00 90.19 83 ILE A C 1
ATOM 698 O O . ILE A 1 83 ? 2.003 5.914 -8.307 1.00 90.19 83 ILE A O 1
ATOM 702 N N . GLN A 1 84 ? -0.112 5.749 -9.061 1.00 91.12 84 GLN A N 1
ATOM 703 C CA . GLN A 1 84 ? -0.757 6.042 -7.789 1.00 91.12 84 GLN A CA 1
ATOM 704 C C . GLN A 1 84 ? -0.577 4.868 -6.825 1.00 91.12 84 GLN A C 1
ATOM 706 O O . GLN A 1 84 ? -0.785 3.710 -7.202 1.00 91.12 84 GLN A O 1
ATOM 711 N N . ASP A 1 85 ? -0.250 5.160 -5.576 1.00 92.69 85 ASP A N 1
ATOM 712 C CA . ASP A 1 85 ? -0.042 4.214 -4.489 1.00 92.69 85 ASP A CA 1
ATOM 713 C C . ASP A 1 85 ? -0.476 4.826 -3.151 1.00 92.69 85 ASP A C 1
ATOM 715 O O . ASP A 1 85 ? -0.907 5.976 -3.086 1.00 92.69 85 ASP A O 1
ATOM 719 N N . TYR A 1 86 ? -0.363 4.060 -2.071 1.00 90.75 86 TYR A N 1
ATOM 720 C CA . TYR A 1 86 ? -0.725 4.525 -0.738 1.00 90.75 86 TYR A CA 1
ATOM 721 C C . TYR A 1 86 ? 0.319 4.112 0.296 1.00 90.75 86 TYR A C 1
ATOM 723 O O . TYR A 1 86 ? 0.841 2.995 0.243 1.00 90.75 86 TYR A O 1
ATOM 731 N N . LYS A 1 87 ? 0.607 5.006 1.244 1.00 89.44 87 LYS A N 1
ATOM 732 C CA . LYS A 1 87 ? 1.376 4.723 2.461 1.00 89.44 87 LYS A CA 1
ATOM 733 C C . LYS A 1 87 ? 0.414 4.444 3.607 1.00 89.44 87 LYS A C 1
ATOM 735 O O . LYS A 1 87 ? -0.471 5.251 3.862 1.0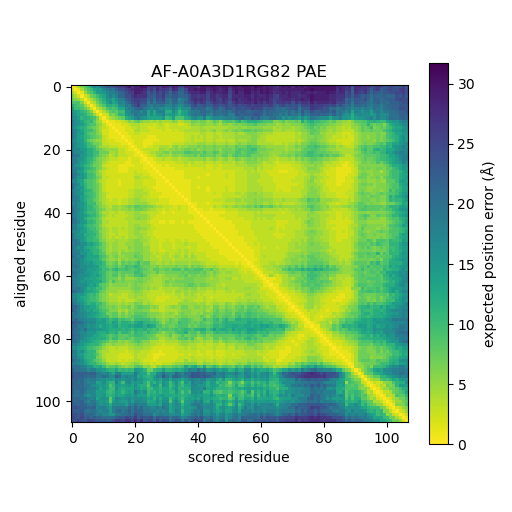0 89.44 87 LYS A O 1
ATOM 740 N N . LEU A 1 88 ? 0.606 3.325 4.294 1.00 87.56 88 LEU A N 1
ATOM 741 C CA . LEU A 1 88 ? -0.171 2.904 5.453 1.00 87.56 88 LEU A CA 1
ATOM 742 C C . LEU A 1 88 ? 0.718 2.979 6.690 1.00 87.56 88 LEU A C 1
ATOM 744 O O . LEU A 1 88 ? 1.702 2.244 6.773 1.00 87.56 88 LEU A O 1
ATOM 748 N N . SER A 1 89 ? 0.388 3.844 7.646 1.00 82.44 89 SER A N 1
ATOM 749 C CA . SER A 1 89 ? 1.183 3.987 8.870 1.00 82.44 89 SER A CA 1
ATOM 750 C C . SER A 1 89 ? 0.897 2.858 9.873 1.00 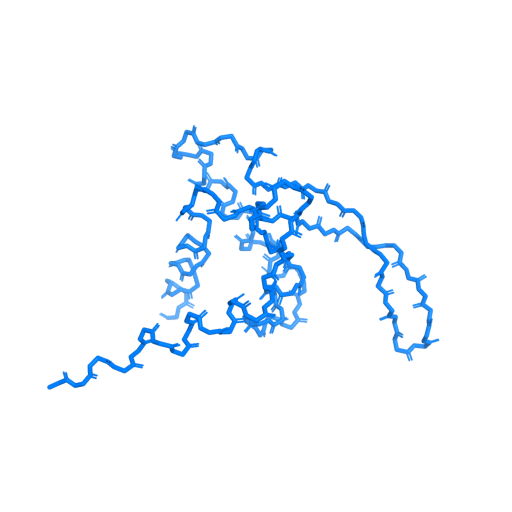82.44 89 SER A C 1
ATOM 752 O O . SER A 1 89 ? -0.231 2.380 10.009 1.00 82.44 89 SER A O 1
ATOM 754 N N . ARG A 1 90 ? 1.923 2.413 10.616 1.00 72.62 90 ARG A N 1
ATOM 755 C CA . ARG A 1 90 ? 1.774 1.400 11.682 1.00 72.62 90 ARG A CA 1
ATOM 756 C C . ARG A 1 90 ? 1.003 1.919 12.880 1.00 72.62 90 ARG A C 1
ATOM 758 O O . ARG A 1 90 ? 0.302 1.152 13.543 1.00 72.62 90 ARG A O 1
ATOM 765 N N . ARG A 1 91 ? 1.197 3.205 13.190 1.00 53.34 91 ARG A N 1
ATOM 766 C CA . ARG A 1 91 ? 1.029 3.765 14.536 1.00 53.34 91 ARG A CA 1
ATOM 767 C C . ARG A 1 91 ? -0.381 3.649 15.114 1.00 53.34 91 ARG A C 1
ATOM 769 O O . ARG A 1 91 ? -0.504 3.817 16.320 1.00 53.34 91 ARG A O 1
ATOM 776 N N . LYS A 1 92 ? -1.419 3.304 14.338 1.00 51.91 92 LYS A N 1
ATOM 777 C CA . LYS A 1 92 ? -2.754 3.018 14.893 1.00 51.91 92 LYS A CA 1
ATOM 778 C C . LYS A 1 92 ? -3.449 1.802 14.277 1.00 51.91 92 LYS A C 1
ATOM 780 O O . LYS A 1 92 ? -4.563 1.930 13.800 1.00 51.91 92 LYS A O 1
ATOM 785 N N . GLY A 1 93 ? -2.803 0.628 14.324 1.00 46.50 93 GLY A N 1
ATOM 786 C CA . GLY A 1 93 ? -3.347 -0.710 14.679 1.00 46.50 93 GLY A CA 1
ATOM 787 C C . GLY A 1 93 ? -4.636 -1.290 14.050 1.00 46.50 93 GLY A C 1
ATOM 788 O O . GLY A 1 93 ? -4.865 -2.492 14.157 1.00 46.50 93 GLY A O 1
ATOM 789 N N . ALA A 1 94 ? -5.479 -0.509 13.388 1.00 51.81 94 ALA A N 1
ATOM 790 C CA . ALA A 1 94 ? -6.762 -0.929 12.851 1.00 51.81 94 ALA A CA 1
ATOM 791 C C . ALA A 1 94 ? -6.635 -1.416 11.406 1.00 51.81 94 ALA A C 1
ATOM 793 O O . ALA A 1 94 ? -7.353 -2.327 11.015 1.00 51.81 94 ALA A O 1
ATOM 794 N N . PHE A 1 95 ? -5.709 -0.864 10.617 1.00 55.72 95 PHE A N 1
ATOM 795 C CA . PHE A 1 95 ? -5.633 -1.158 9.182 1.00 55.72 95 PHE A CA 1
ATOM 796 C C . PHE A 1 95 ? -5.115 -2.571 8.881 1.00 55.72 95 PHE A C 1
ATOM 798 O O . PHE A 1 95 ? -5.728 -3.287 8.09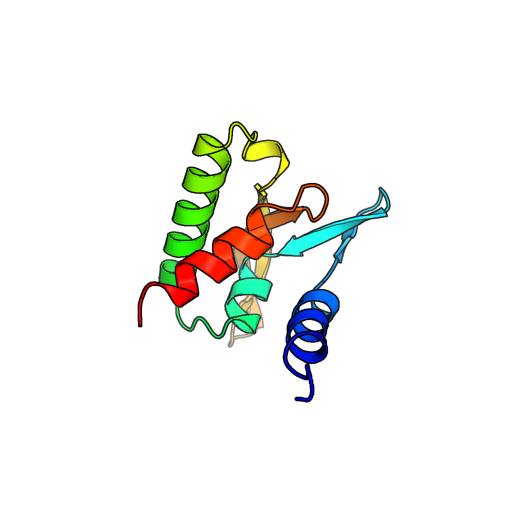5 1.00 55.72 95 PHE A O 1
ATOM 805 N N . LYS A 1 96 ? -4.034 -3.007 9.547 1.00 55.06 96 LYS A N 1
ATOM 806 C CA . LYS A 1 96 ? -3.424 -4.334 9.326 1.00 55.06 96 LYS A CA 1
ATOM 807 C C . LYS A 1 96 ? -4.385 -5.467 9.714 1.00 55.06 96 LYS A C 1
ATOM 809 O O . LYS A 1 96 ? -4.566 -6.396 8.937 1.00 55.06 96 LYS A O 1
ATOM 814 N N . ASN A 1 97 ? -5.072 -5.331 10.853 1.00 53.12 97 ASN A N 1
ATOM 815 C CA . ASN A 1 97 ? -6.084 -6.294 11.297 1.00 53.12 97 ASN A CA 1
ATOM 816 C C . ASN A 1 97 ? -7.375 -6.225 10.465 1.00 53.12 97 ASN A C 1
ATOM 818 O O . ASN A 1 97 ? -7.959 -7.265 10.202 1.00 53.12 97 ASN A O 1
ATOM 822 N N . LYS A 1 98 ? -7.829 -5.045 10.013 1.00 58.53 98 LYS A N 1
ATOM 823 C CA . LYS A 1 98 ? -9.065 -4.929 9.209 1.00 58.53 98 LYS A CA 1
ATOM 824 C C . LYS A 1 98 ? -8.902 -5.352 7.751 1.00 58.53 98 LYS A C 1
ATOM 826 O O . LYS A 1 98 ? -9.887 -5.790 7.170 1.00 58.53 98 LYS A O 1
ATOM 831 N N . ILE A 1 99 ? -7.705 -5.229 7.169 1.00 58.75 99 ILE A N 1
ATOM 832 C CA . ILE A 1 99 ? -7.396 -5.862 5.877 1.00 58.75 99 ILE A CA 1
ATOM 833 C C . ILE A 1 99 ? -7.477 -7.385 6.054 1.00 58.75 99 ILE A C 1
ATOM 835 O O . ILE A 1 99 ? -8.268 -8.024 5.376 1.00 58.75 99 ILE A O 1
ATOM 839 N N . PHE A 1 100 ? -6.786 -7.938 7.060 1.00 55.44 100 PHE A N 1
ATOM 840 C CA . PHE A 1 100 ? -6.785 -9.383 7.328 1.00 55.44 100 PHE A CA 1
ATOM 841 C C . PHE A 1 100 ? -8.163 -9.973 7.650 1.00 55.44 100 PHE A C 1
ATOM 843 O O . PHE A 1 100 ? -8.492 -11.047 7.167 1.00 55.44 100 PHE A O 1
ATOM 850 N N . LEU A 1 101 ? -8.974 -9.291 8.464 1.00 49.22 101 LEU A N 1
ATOM 851 C CA . LEU A 1 101 ? -10.295 -9.792 8.858 1.00 49.22 101 LEU A CA 1
ATOM 852 C C . LEU A 1 101 ? -11.273 -9.836 7.679 1.00 49.22 101 LEU A C 1
ATOM 854 O O . LEU A 1 101 ? -12.125 -10.712 7.641 1.00 49.22 101 LEU A O 1
ATOM 858 N N . LYS A 1 102 ? -11.138 -8.926 6.706 1.00 50.12 102 LYS A N 1
ATOM 859 C CA . LYS A 1 102 ? -12.036 -8.880 5.544 1.00 50.12 102 LYS A CA 1
ATOM 860 C C . LYS A 1 102 ? -11.668 -9.866 4.439 1.00 50.12 102 LYS A C 1
ATOM 862 O O . LYS A 1 102 ? -12.544 -10.187 3.648 1.00 50.12 102 LYS A O 1
ATOM 867 N N . ASP A 1 103 ? -10.421 -10.328 4.390 1.00 48.09 103 ASP A N 1
ATOM 868 C CA . ASP A 1 103 ? -9.993 -11.411 3.495 1.00 48.09 103 ASP A CA 1
ATOM 869 C C . ASP A 1 103 ? -10.440 -12.799 3.996 1.00 48.09 103 ASP A C 1
ATOM 871 O O . ASP A 1 103 ? -10.609 -13.707 3.196 1.00 48.09 103 ASP A O 1
ATOM 875 N N . VAL A 1 104 ? -10.670 -12.971 5.305 1.00 47.19 104 VAL A N 1
ATOM 876 C CA . VAL A 1 104 ? -11.067 -14.261 5.910 1.00 47.19 104 VAL A CA 1
ATOM 877 C C . VAL A 1 104 ? -12.584 -14.521 5.846 1.00 47.19 104 VAL A C 1
ATOM 879 O O . VAL A 1 104 ? -13.016 -15.651 6.037 1.00 47.19 104 VAL A O 1
ATOM 882 N N . GLU A 1 105 ? -13.407 -13.506 5.567 1.00 41.47 105 GLU A N 1
ATOM 883 C CA . GLU A 1 105 ? -14.877 -13.632 5.495 1.00 41.47 105 GLU A CA 1
ATOM 884 C C . GLU A 1 105 ? -15.433 -13.890 4.074 1.00 41.47 105 GLU A C 1
ATOM 886 O O . GLU A 1 105 ? -16.650 -13.958 3.919 1.00 41.47 105 GLU A O 1
ATOM 891 N N . GLU A 1 106 ? -14.593 -14.036 3.039 1.00 42.41 106 GLU A N 1
ATOM 892 C CA . GLU A 1 106 ? -15.034 -14.334 1.654 1.00 42.41 106 GLU A CA 1
ATOM 893 C C . GLU A 1 106 ? -14.554 -15.706 1.114 1.00 42.41 106 GLU A C 1
ATOM 895 O O . GLU A 1 106 ? -14.375 -15.848 -0.096 1.00 42.41 106 GLU A O 1
ATOM 900 N N . ASP A 1 107 ? -14.412 -16.721 1.980 1.00 35.72 107 ASP A N 1
ATOM 901 C CA . ASP A 1 107 ? -14.266 -18.148 1.603 1.00 35.72 107 ASP A CA 1
ATOM 902 C C . ASP A 1 107 ? -15.389 -19.018 2.203 1.00 35.72 107 ASP A C 1
ATOM 904 O O . ASP A 1 107 ? -15.669 -18.883 3.420 1.00 35.72 107 ASP A O 1
#

Solvent-accessible surface area (backbone atoms only — not comparable to full-atom values): 6472 Å² total; per-residue (Å²): 135,84,90,68,72,70,66,60,65,54,47,63,55,61,73,60,52,41,67,51,98,78,75,46,47,30,34,44,48,70,57,51,32,53,76,70,65,47,89,48,68,70,61,46,48,50,50,51,49,56,34,49,53,54,39,47,76,70,73,43,66,54,70,82,41,46,37,81,42,77,41,82,42,76,44,96,83,71,47,73,40,81,39,85,44,35,40,37,51,53,91,70,73,53,62,74,54,44,45,55,56,61,65,66,73,78,118

Secondary structure (DSSP, 8-state):
----SHHHHHHHHHHT-EE-TTS-EEEEHHHHHHHTT-S-HHHHHHHHHHHHHHHHHTT--HHHHEEEEEEEEE-TTS-EEEEEEEEEESTTSHHHHHHHHHHTT--

Foldseek 3Di:
DDPPPPPPVVVLVVVQWDADPVRWIKHKLVSVCVSVPPPDPVVSVVLVVVLLVVCVVVVHDSCVAKPKDWDWDQDPVRDTDIDIIIIGTPPDDSRVVSSVVVVVPPD

Mean predicted aligned error: 9.07 Å

pLDDT: mean 75.93, std 16.97, range [35.72, 92.69]

Radius of gyration: 14.87 Å; Cα contacts (8 Å, |Δi|>4): 112; chains: 1; bounding box: 29×39×42 Å

Nearest PDB structures (foldseek):
  7obj-assembly1_A  TM=5.032E-01  e=6.655E-01  Synechocystis sp. PCC 6803
  2j9d-assembly3_G  TM=4.819E-01  e=5.888E-01  Methanocaldococcus jannaschii
  7obj-assembly1_B  TM=4.591E-01  e=6.260E-01  Synechocystis sp. PCC 6803
  3l7p-assembly1_D  TM=5.026E-01  e=1.388E+00  Streptococcus mutans
  8tby-assembly1_A  TM=3.318E-01  e=4.445E+00  Mus musculus

Sequence (107 aa):
MKKIGDKYTNNIFENIKHIDEHESEYWYARELSKVLEYRDWRNFLKVLNKAKDACKNSGFNIDEQLVEVNRLSKRNNNAIANIQDYKLSRRKGAFKNKIFLKDVEED